Protein AF-A0A843RVC7-F1 (afdb_monomer_lite)

Foldseek 3Di:
DCPCVQVVVCVVCVPDPDDDDQDDDPCNCVVLVFDWDAADPPPPCQVVVCVVPVHRTDGDRVSDDPVRSVVSVCVVCVVVDDVVVVVVVVVVVVVVVVVPPD

pLDDT: mean 92.36, std 6.41, range [58.66, 97.5]

Structure (mmCIF, N/CA/C/O backbone):
data_AF-A0A843RVC7-F1
#
_entry.id   AF-A0A843RVC7-F1
#
loop_
_atom_site.group_PDB
_atom_site.id
_atom_site.type_symbol
_atom_site.label_atom_id
_atom_site.label_alt_id
_atom_site.label_comp_id
_atom_site.label_asym_id
_atom_site.label_entity_id
_atom_site.label_seq_id
_atom_site.pdbx_PDB_ins_code
_atom_site.Cartn_x
_atom_site.Cartn_y
_atom_site.Cartn_z
_atom_site.occupancy
_atom_site.B_iso_or_equiv
_atom_site.auth_seq_id
_atom_site.auth_comp_id
_atom_site.auth_asym_id
_atom_site.auth_atom_id
_atom_site.pdbx_PDB_model_num
ATOM 1 N N . MET A 1 1 ? 13.924 -0.021 -8.863 1.00 71.75 1 MET A N 1
ATOM 2 C CA . MET A 1 1 ? 12.614 -0.632 -9.204 1.00 71.75 1 MET A CA 1
ATOM 3 C C . MET A 1 1 ? 11.946 -1.179 -7.952 1.00 71.75 1 MET A C 1
ATOM 5 O O . MET A 1 1 ? 12.584 -1.938 -7.222 1.00 71.75 1 MET A O 1
ATOM 9 N N . GLY A 1 2 ? 10.695 -0.787 -7.697 1.00 74.56 2 GLY A N 1
ATOM 10 C CA . GLY A 1 2 ? 9.928 -1.173 -6.502 1.00 74.56 2 GLY A CA 1
ATOM 11 C C . GLY A 1 2 ? 9.260 -2.554 -6.558 1.00 74.56 2 GLY A C 1
ATOM 12 O O . GLY A 1 2 ? 8.666 -2.981 -5.577 1.00 74.56 2 GLY A O 1
ATOM 13 N N . GLU A 1 3 ? 9.361 -3.294 -7.665 1.00 79.44 3 GLU A N 1
ATOM 14 C CA . GLU A 1 3 ? 8.602 -4.548 -7.840 1.00 79.44 3 GLU A CA 1
ATOM 15 C C . GLU A 1 3 ? 8.860 -5.595 -6.757 1.00 79.44 3 GLU A C 1
ATOM 17 O O . GLU A 1 3 ? 7.938 -6.285 -6.330 1.00 79.44 3 GLU A O 1
ATOM 22 N N . ASP A 1 4 ? 10.102 -5.669 -6.282 1.00 86.81 4 ASP A N 1
ATOM 23 C CA . ASP A 1 4 ? 10.565 -6.676 -5.327 1.00 86.81 4 ASP A CA 1
ATOM 24 C C . ASP A 1 4 ? 10.230 -6.354 -3.859 1.00 86.81 4 ASP A C 1
ATOM 26 O O . ASP A 1 4 ? 10.635 -7.119 -2.979 1.00 86.81 4 ASP A O 1
ATOM 30 N N . ILE A 1 5 ? 9.543 -5.239 -3.574 1.00 89.31 5 ILE A N 1
ATOM 31 C CA . ILE A 1 5 ? 9.234 -4.806 -2.199 1.00 89.31 5 ILE A CA 1
ATOM 32 C C . ILE A 1 5 ? 8.514 -5.919 -1.430 1.00 89.31 5 ILE A C 1
ATOM 34 O O . ILE A 1 5 ? 8.974 -6.298 -0.357 1.00 89.31 5 ILE A O 1
ATOM 38 N N . ASP A 1 6 ? 7.469 -6.510 -2.012 1.00 91.25 6 ASP A N 1
ATOM 3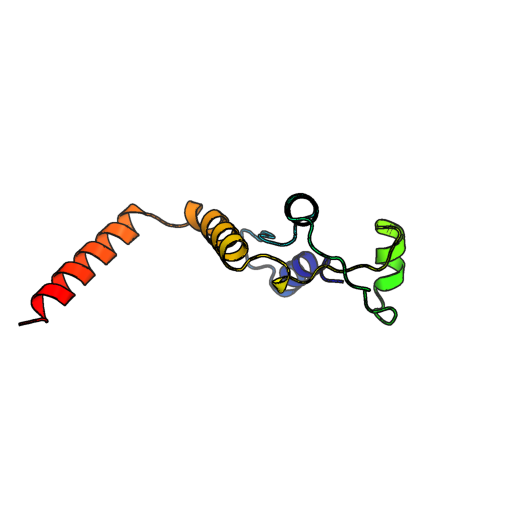9 C CA . ASP A 1 6 ? 6.634 -7.508 -1.331 1.00 91.25 6 ASP A CA 1
ATOM 40 C C . ASP A 1 6 ? 7.438 -8.777 -1.018 1.00 91.25 6 ASP A C 1
ATOM 42 O O . ASP A 1 6 ? 7.441 -9.263 0.112 1.00 91.25 6 ASP A O 1
ATOM 46 N N . ARG A 1 7 ? 8.206 -9.276 -2.002 1.00 90.50 7 ARG A N 1
ATOM 47 C CA . ARG A 1 7 ? 9.080 -10.448 -1.827 1.00 90.50 7 ARG A CA 1
ATOM 48 C C . ARG A 1 7 ? 10.100 -10.209 -0.717 1.00 90.50 7 ARG A C 1
ATOM 50 O O . ARG A 1 7 ? 10.355 -11.103 0.086 1.00 90.50 7 ARG A O 1
ATOM 57 N N . ASN A 1 8 ? 10.725 -9.031 -0.702 1.00 93.19 8 ASN A N 1
ATOM 58 C CA . ASN A 1 8 ? 11.741 -8.699 0.289 1.00 93.19 8 ASN A CA 1
ATOM 59 C C . ASN A 1 8 ? 11.126 -8.546 1.690 1.00 93.19 8 ASN A C 1
ATOM 61 O O . ASN A 1 8 ? 11.639 -9.122 2.644 1.00 93.19 8 ASN A O 1
ATOM 65 N N . PHE A 1 9 ? 9.989 -7.856 1.795 1.00 94.12 9 PHE A N 1
ATOM 66 C CA . PHE A 1 9 ? 9.245 -7.698 3.042 1.00 94.12 9 PHE A CA 1
ATOM 67 C C . PHE A 1 9 ? 8.850 -9.052 3.644 1.00 94.12 9 PHE A C 1
ATOM 69 O O . PHE A 1 9 ? 9.149 -9.308 4.809 1.00 94.12 9 PHE A O 1
ATOM 76 N N . ILE A 1 10 ? 8.269 -9.953 2.842 1.00 95.50 10 ILE A N 1
ATOM 77 C CA . ILE A 1 10 ? 7.901 -11.309 3.282 1.00 95.50 10 ILE A CA 1
ATOM 78 C C . ILE A 1 10 ? 9.140 -12.079 3.737 1.00 95.50 10 ILE A C 1
ATOM 80 O O . ILE A 1 10 ? 9.129 -12.660 4.817 1.00 95.50 10 ILE A O 1
ATOM 84 N N . LYS A 1 11 ? 10.227 -12.046 2.953 1.00 95.69 11 LYS A N 1
ATOM 85 C CA . LYS A 1 11 ? 11.479 -12.738 3.297 1.00 95.69 11 LYS A CA 1
ATOM 86 C C . LYS A 1 11 ? 12.068 -12.255 4.627 1.00 95.69 11 LYS A C 1
ATOM 88 O O . LYS A 1 11 ? 12.645 -13.061 5.348 1.00 95.69 11 LYS A O 1
ATOM 93 N N . GLN A 1 12 ? 11.975 -10.959 4.919 1.00 96.50 12 GLN A N 1
ATOM 94 C CA . GLN A 1 12 ? 12.542 -10.371 6.135 1.00 96.50 12 GLN A CA 1
ATOM 95 C C . GLN A 1 12 ? 11.660 -10.552 7.371 1.00 96.50 12 GLN A C 1
ATOM 97 O O . GLN A 1 12 ? 12.191 -10.600 8.475 1.00 96.50 12 GLN A O 1
ATOM 102 N N . THR A 1 13 ? 10.338 -10.612 7.203 1.00 97.00 13 THR A N 1
ATOM 103 C CA . THR A 1 13 ? 9.401 -10.600 8.336 1.00 97.00 13 THR A CA 1
ATOM 104 C C . THR A 1 13 ? 8.812 -11.972 8.629 1.00 97.00 13 THR A C 1
ATOM 106 O O . THR A 1 13 ? 8.779 -12.362 9.788 1.00 97.00 13 THR A O 1
ATOM 109 N N . ALA A 1 14 ? 8.380 -12.711 7.602 1.00 94.12 14 ALA A N 1
ATOM 110 C CA . ALA A 1 14 ? 7.849 -14.079 7.668 1.00 94.12 14 ALA A CA 1
ATOM 111 C C . ALA A 1 14 ? 6.838 -14.369 8.806 1.00 94.12 14 ALA A C 1
ATOM 113 O O . ALA A 1 14 ? 6.647 -15.524 9.176 1.00 94.12 14 ALA A O 1
ATOM 114 N N . CYS A 1 15 ? 6.193 -13.337 9.358 1.00 96.25 15 CYS A N 1
ATOM 115 C CA . CYS A 1 15 ? 5.345 -13.422 10.549 1.00 96.25 15 CYS A CA 1
ATOM 116 C C . CYS A 1 15 ? 3.910 -12.933 10.317 1.00 96.25 15 CYS A C 1
ATOM 118 O O . CYS A 1 15 ? 3.114 -12.922 11.250 1.00 96.25 15 CYS A O 1
ATOM 120 N N . TRP A 1 16 ? 3.584 -12.508 9.096 1.00 95.19 16 TRP A N 1
ATOM 121 C CA . TRP A 1 16 ? 2.275 -11.963 8.749 1.00 95.19 16 TRP A CA 1
ATOM 122 C C . TRP A 1 16 ? 1.415 -13.019 8.063 1.00 95.19 16 TRP A C 1
ATOM 124 O O . TRP A 1 16 ? 1.873 -13.647 7.107 1.00 95.19 16 TRP A O 1
ATOM 134 N N . ASP A 1 17 ? 0.155 -13.146 8.480 1.00 94.06 17 ASP A N 1
ATOM 135 C CA . ASP A 1 17 ? -0.814 -14.043 7.835 1.00 94.06 17 ASP A CA 1
ATOM 136 C C . ASP A 1 17 ? -1.159 -13.596 6.407 1.00 94.06 17 ASP A C 1
ATOM 138 O O . ASP A 1 17 ? -1.388 -14.416 5.518 1.00 94.06 17 ASP A O 1
ATOM 142 N N . ILE A 1 18 ? -1.207 -12.278 6.175 1.00 93.62 18 ILE A N 1
ATOM 143 C CA . ILE A 1 18 ? -1.589 -11.685 4.892 1.00 93.62 18 ILE A CA 1
ATOM 144 C C . ILE A 1 18 ? -0.653 -10.520 4.568 1.00 93.62 18 ILE A C 1
ATOM 146 O O . ILE A 1 18 ? -0.525 -9.573 5.339 1.00 93.62 18 ILE A O 1
ATOM 150 N N . VAL A 1 19 ? -0.060 -10.551 3.372 1.00 94.31 19 VAL A N 1
ATOM 151 C CA . VAL A 1 19 ? 0.662 -9.420 2.770 1.00 94.31 19 VAL A CA 1
ATOM 152 C C . VAL A 1 19 ? -0.007 -9.073 1.445 1.00 94.31 19 VAL A C 1
ATOM 154 O O . VAL A 1 19 ? -0.229 -9.950 0.610 1.00 94.31 19 VAL A O 1
ATOM 157 N N . ARG A 1 20 ? -0.349 -7.795 1.243 1.00 93.31 20 ARG A N 1
ATOM 158 C CA . ARG A 1 20 ? -1.071 -7.325 0.053 1.00 93.31 20 ARG A CA 1
ATOM 159 C C . ARG A 1 20 ? -0.503 -6.005 -0.454 1.00 93.31 20 ARG A C 1
ATOM 161 O O . ARG A 1 20 ? -0.400 -5.046 0.305 1.00 93.31 20 ARG A O 1
ATOM 168 N N . ARG A 1 21 ? -0.208 -5.934 -1.755 1.00 94.25 21 ARG A N 1
ATOM 169 C CA . ARG A 1 21 ? 0.082 -4.670 -2.441 1.00 94.25 21 ARG A CA 1
ATOM 170 C C . ARG A 1 21 ? -1.220 -3.909 -2.687 1.00 94.25 21 ARG A C 1
ATOM 172 O O . ARG A 1 21 ? -2.114 -4.425 -3.349 1.00 94.25 21 ARG A O 1
ATOM 179 N N . VAL A 1 22 ? -1.312 -2.700 -2.135 1.00 95.69 22 VAL A N 1
ATOM 180 C CA . VAL A 1 22 ? -2.528 -1.863 -2.168 1.00 95.69 22 VAL A CA 1
ATOM 181 C C . VAL A 1 22 ? -2.488 -0.812 -3.282 1.00 95.69 22 VAL A C 1
ATOM 183 O O . VAL A 1 22 ? -3.510 -0.528 -3.903 1.00 95.69 22 VAL A O 1
ATOM 186 N N . ALA A 1 23 ? -1.307 -0.263 -3.563 1.00 94.75 23 ALA A N 1
ATOM 187 C CA . ALA A 1 23 ? -1.098 0.791 -4.551 1.00 94.75 23 ALA A CA 1
ATOM 188 C C . ALA A 1 23 ? -0.060 0.379 -5.604 1.00 94.75 23 ALA A C 1
ATOM 190 O O . ALA A 1 23 ? 0.728 -0.547 -5.386 1.00 94.75 23 ALA A O 1
ATOM 191 N N . LEU A 1 24 ? -0.059 1.097 -6.731 1.00 93.81 24 LEU A N 1
ATOM 192 C CA . LEU A 1 24 ? 0.832 0.886 -7.877 1.00 93.81 24 LEU A CA 1
ATOM 193 C C . LEU A 1 24 ? 0.802 -0.546 -8.439 1.00 93.81 24 LEU A C 1
ATOM 195 O O . LEU A 1 24 ? 1.817 -1.097 -8.871 1.00 93.81 24 LEU A O 1
ATOM 199 N N . THR A 1 25 ? -0.373 -1.174 -8.446 1.00 92.69 25 THR A N 1
ATOM 200 C CA . THR A 1 25 ? -0.597 -2.355 -9.289 1.00 92.69 25 THR A CA 1
ATOM 201 C C . THR A 1 25 ? -0.548 -1.953 -10.764 1.00 92.69 25 THR A C 1
ATOM 203 O O . THR A 1 25 ? -0.826 -0.805 -11.111 1.00 92.69 25 THR A O 1
ATOM 206 N N . ARG A 1 26 ? -0.248 -2.904 -11.656 1.00 89.62 26 ARG A N 1
ATOM 207 C CA . ARG A 1 26 ? -0.234 -2.640 -13.104 1.00 89.62 26 ARG A CA 1
ATOM 208 C C . ARG A 1 26 ? -1.552 -2.036 -13.597 1.00 89.62 26 ARG A C 1
ATOM 210 O O . ARG A 1 26 ? -1.536 -1.062 -14.336 1.00 89.62 26 ARG A O 1
ATOM 217 N N . GLN A 1 27 ? -2.673 -2.569 -13.115 1.00 93.44 27 GLN A N 1
ATOM 218 C CA . GLN A 1 27 ? -4.001 -2.069 -13.457 1.00 93.44 27 GLN A CA 1
ATOM 219 C C . GLN A 1 27 ? -4.216 -0.624 -12.986 1.00 93.44 27 GLN A C 1
ATOM 221 O O . GLN A 1 27 ? -4.797 0.163 -13.718 1.00 93.44 27 GLN A O 1
ATOM 226 N N . GLN A 1 28 ? -3.743 -0.255 -11.790 1.00 95.19 28 GLN A N 1
ATOM 227 C CA . GLN A 1 28 ? -3.831 1.127 -11.301 1.00 95.19 28 GLN A CA 1
ATOM 228 C C . GLN A 1 28 ? -2.939 2.071 -12.114 1.00 95.19 28 GLN A C 1
ATOM 230 O O . GLN A 1 28 ? -3.372 3.169 -12.438 1.00 95.19 28 GLN A O 1
ATOM 235 N N . ILE A 1 29 ? -1.721 1.645 -12.466 1.00 93.62 29 ILE A N 1
ATOM 236 C CA . ILE A 1 29 ? -0.811 2.440 -13.304 1.00 93.62 29 ILE A CA 1
ATOM 237 C C . ILE A 1 29 ? -1.476 2.777 -14.641 1.00 93.62 29 ILE A C 1
ATOM 239 O O . ILE A 1 29 ? -1.470 3.933 -15.046 1.00 93.62 29 ILE A O 1
ATOM 243 N N . GLU A 1 30 ? -2.089 1.782 -15.284 1.00 93.62 30 GLU A N 1
ATOM 244 C CA . GLU A 1 30 ? -2.800 1.953 -16.554 1.00 93.62 30 GLU A CA 1
ATOM 245 C C . GLU A 1 30 ? -4.096 2.772 -16.384 1.00 93.62 30 GLU A C 1
ATOM 247 O O . GLU A 1 30 ? -4.373 3.656 -17.187 1.00 93.62 30 GLU A O 1
ATOM 252 N N . ALA A 1 31 ? -4.880 2.529 -15.327 1.00 95.94 31 ALA A N 1
ATOM 253 C CA . ALA A 1 31 ? -6.169 3.193 -15.109 1.00 95.94 31 ALA A CA 1
ATOM 254 C C . ALA A 1 31 ? -6.055 4.681 -14.744 1.00 95.94 31 ALA A C 1
ATOM 256 O O . ALA A 1 31 ? -6.945 5.457 -15.087 1.00 95.94 31 ALA A O 1
ATOM 257 N N . TYR A 1 32 ? -4.992 5.071 -14.038 1.00 95.50 32 TYR A N 1
ATOM 258 C CA . TYR A 1 32 ? -4.746 6.459 -13.637 1.00 95.50 32 TYR A CA 1
ATOM 259 C C . TYR A 1 32 ? -3.750 7.186 -14.552 1.00 95.50 32 TYR A C 1
ATOM 261 O O . TYR A 1 32 ? -3.377 8.311 -14.233 1.00 95.50 32 TYR A O 1
ATOM 269 N N . ASP A 1 33 ? -3.321 6.556 -15.654 1.00 95.50 33 ASP A N 1
ATOM 270 C CA . ASP A 1 33 ? -2.323 7.088 -16.597 1.00 95.50 33 ASP A CA 1
ATOM 271 C C . ASP A 1 33 ? -1.080 7.651 -15.883 1.00 95.50 33 ASP A C 1
ATOM 273 O O . ASP A 1 33 ? -0.652 8.789 -16.087 1.00 95.50 33 ASP A O 1
ATOM 277 N N . LEU A 1 34 ? -0.535 6.865 -14.946 1.00 95.69 34 LEU A N 1
ATOM 278 C CA . LEU A 1 34 ? 0.519 7.358 -14.064 1.00 95.69 34 LEU A CA 1
ATOM 279 C C . LEU A 1 34 ? 1.833 7.558 -14.838 1.00 95.69 34 LEU A C 1
ATOM 281 O O . LEU A 1 34 ? 2.296 6.623 -15.503 1.00 95.69 34 LEU A O 1
ATOM 285 N N . PRO A 1 35 ? 2.489 8.727 -14.709 1.00 94.44 35 PRO A N 1
ATOM 286 C CA . PRO A 1 35 ? 3.683 9.044 -15.475 1.00 94.44 35 PRO A CA 1
ATOM 287 C C . PRO A 1 35 ? 4.848 8.115 -15.103 1.00 94.44 35 PRO A C 1
ATOM 289 O O . PRO A 1 35 ? 5.238 8.037 -13.931 1.00 94.44 35 PRO A O 1
ATOM 292 N N . PRO A 1 36 ? 5.460 7.431 -16.085 1.00 92.56 36 PRO A N 1
ATOM 293 C CA . PRO A 1 36 ? 6.650 6.642 -15.842 1.00 92.56 36 PRO A CA 1
ATOM 294 C C . PRO A 1 36 ? 7.888 7.546 -15.794 1.00 92.56 36 PRO A C 1
ATOM 296 O O . PRO A 1 36 ? 8.094 8.418 -16.635 1.00 92.56 36 PRO A O 1
ATOM 299 N N . MET A 1 37 ? 8.771 7.268 -14.847 1.00 92.81 37 MET A N 1
ATOM 300 C CA . MET A 1 37 ? 10.076 7.896 -14.690 1.00 92.81 37 MET A CA 1
ATOM 301 C C . MET A 1 37 ? 11.192 6.930 -15.098 1.00 92.81 37 MET A C 1
ATOM 303 O O . MET A 1 37 ? 11.064 5.718 -14.889 1.00 92.81 37 MET A O 1
ATOM 307 N N . PRO A 1 38 ? 12.320 7.423 -15.642 1.00 92.06 38 PRO A N 1
ATOM 308 C CA . PRO A 1 38 ? 13.490 6.588 -15.874 1.00 92.06 38 PRO A CA 1
ATOM 309 C C . PRO A 1 38 ? 13.942 5.906 -14.579 1.00 92.06 38 PRO A C 1
ATOM 311 O O . PRO A 1 38 ? 14.114 6.542 -13.536 1.00 92.06 38 PRO A O 1
ATOM 314 N N . GLY A 1 39 ? 14.136 4.593 -14.641 1.00 88.56 39 GLY A N 1
ATOM 315 C CA . GLY A 1 39 ? 14.700 3.823 -13.543 1.00 88.56 39 GLY A CA 1
ATOM 316 C C . GLY A 1 39 ? 16.211 4.026 -13.419 1.00 88.56 39 GLY A C 1
ATOM 317 O O . GLY A 1 39 ? 16.902 4.441 -14.350 1.00 88.56 39 GLY A O 1
ATOM 318 N N . LYS A 1 40 ? 16.760 3.691 -12.249 1.00 88.06 40 LYS A N 1
ATOM 319 C CA . LYS A 1 40 ? 18.198 3.81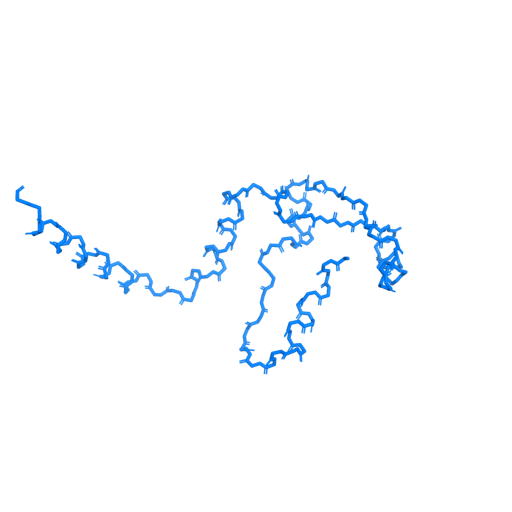5 -11.983 1.00 88.06 40 LYS A CA 1
ATOM 320 C C . LYS A 1 40 ? 18.996 2.748 -12.739 1.00 88.06 40 LYS A C 1
ATOM 322 O O . LYS A 1 40 ? 18.957 1.573 -12.379 1.00 88.06 40 LYS A O 1
ATOM 327 N N . SER A 1 41 ? 19.775 3.160 -13.737 1.00 87.69 41 SER A N 1
ATOM 328 C CA . SER A 1 41 ? 20.596 2.261 -14.567 1.00 87.69 41 SER A CA 1
ATOM 329 C C . SER A 1 41 ? 21.672 1.499 -13.786 1.00 87.69 41 SER A C 1
ATOM 331 O O . SER A 1 41 ? 22.031 0.387 -14.163 1.00 87.69 41 SER A O 1
ATOM 333 N N . THR A 1 42 ? 22.158 2.060 -12.675 1.00 90.88 42 THR A N 1
ATOM 334 C CA . THR A 1 42 ? 23.159 1.420 -11.806 1.00 90.88 42 THR A CA 1
ATOM 335 C C . THR A 1 42 ? 22.553 0.424 -10.807 1.00 90.88 42 THR A C 1
ATOM 337 O O . THR A 1 42 ? 23.290 -0.135 -9.998 1.00 90.88 42 THR A O 1
ATOM 340 N N . ASP A 1 43 ? 21.227 0.236 -10.773 1.00 87.75 43 ASP A N 1
ATOM 341 C CA . ASP A 1 43 ? 20.596 -0.788 -9.927 1.00 87.75 43 ASP A CA 1
ATOM 342 C C . ASP A 1 43 ? 20.984 -2.175 -10.461 1.00 87.75 43 ASP A C 1
ATOM 344 O O . ASP A 1 43 ? 20.804 -2.473 -11.642 1.00 87.75 43 ASP A O 1
ATOM 348 N N . THR A 1 44 ? 21.503 -3.053 -9.601 1.00 89.50 44 THR A N 1
ATOM 349 C CA . THR A 1 44 ? 21.921 -4.412 -9.993 1.00 89.50 44 THR A CA 1
ATOM 350 C C . THR A 1 44 ? 20.770 -5.233 -10.578 1.00 89.50 44 THR A C 1
ATOM 352 O O . THR A 1 44 ? 20.997 -6.165 -11.351 1.00 89.50 44 THR A O 1
ATOM 355 N N . ARG A 1 45 ? 19.522 -4.859 -10.275 1.00 88.19 45 ARG A N 1
ATOM 356 C CA . ARG A 1 45 ? 18.300 -5.487 -10.793 1.00 88.19 45 ARG A CA 1
ATOM 357 C C . ARG A 1 45 ? 17.860 -4.937 -12.154 1.00 88.19 45 ARG A C 1
ATOM 359 O O . ARG A 1 45 ? 16.944 -5.502 -12.749 1.00 88.19 45 ARG A O 1
ATOM 366 N N . ALA A 1 46 ? 18.495 -3.881 -12.670 1.00 90.88 46 ALA A N 1
ATOM 367 C CA . ALA A 1 46 ? 18.089 -3.189 -13.896 1.00 90.88 46 ALA A CA 1
ATOM 368 C C . ALA A 1 46 ? 18.007 -4.124 -15.112 1.00 90.88 46 ALA A C 1
ATOM 370 O O . ALA A 1 46 ? 16.992 -4.143 -15.803 1.00 90.88 46 ALA A O 1
ATOM 371 N N . LYS A 1 47 ? 19.030 -4.963 -15.334 1.00 91.75 47 LYS A N 1
ATOM 372 C CA . LYS A 1 47 ? 19.050 -5.928 -16.451 1.00 91.75 47 LYS A CA 1
ATOM 373 C C . LYS A 1 47 ? 17.860 -6.888 -16.407 1.00 91.75 47 LYS A C 1
ATOM 375 O O . LYS A 1 47 ? 17.200 -7.100 -17.418 1.00 91.75 47 LYS A O 1
ATOM 380 N N . GLY A 1 48 ? 17.578 -7.443 -15.227 1.00 90.62 48 GLY A N 1
ATOM 381 C CA . GLY A 1 48 ? 16.456 -8.361 -15.033 1.00 90.62 48 GLY A CA 1
ATOM 382 C C . GLY A 1 48 ? 15.102 -7.677 -15.208 1.00 90.62 48 GLY A C 1
ATOM 383 O O . GLY A 1 48 ? 14.177 -8.287 -15.732 1.00 90.62 48 GLY A O 1
ATOM 384 N N . PHE A 1 49 ? 14.987 -6.408 -14.814 1.00 90.25 49 PHE A N 1
ATOM 385 C CA . PHE A 1 49 ? 13.776 -5.624 -15.036 1.00 90.25 49 PHE A CA 1
ATOM 386 C C . PHE A 1 49 ? 13.536 -5.360 -16.528 1.00 90.25 49 PHE A C 1
ATOM 388 O O . PHE A 1 49 ? 12.448 -5.639 -17.022 1.00 90.25 49 PHE A O 1
ATOM 395 N N . ILE A 1 50 ? 14.557 -4.893 -17.256 1.00 92.06 50 ILE A N 1
ATOM 396 C CA . ILE A 1 50 ? 14.471 -4.644 -18.706 1.00 92.06 50 ILE A CA 1
ATOM 397 C C . ILE A 1 50 ? 14.091 -5.927 -19.448 1.00 92.06 50 ILE A C 1
ATOM 399 O O . ILE A 1 50 ? 13.235 -5.892 -20.321 1.00 92.06 50 ILE A O 1
ATOM 403 N N . ALA A 1 51 ? 14.667 -7.072 -19.073 1.00 92.56 51 ALA A N 1
ATOM 404 C CA . ALA A 1 51 ? 14.324 -8.350 -19.693 1.00 92.56 51 ALA A CA 1
ATOM 405 C C . ALA A 1 51 ? 12.840 -8.732 -19.522 1.00 92.56 51 ALA A C 1
ATOM 407 O O . ALA A 1 51 ? 12.281 -9.383 -20.398 1.00 92.56 51 ALA A O 1
ATOM 408 N N . ARG A 1 52 ? 12.199 -8.333 -18.413 1.00 89.88 52 ARG A N 1
ATOM 409 C CA . ARG A 1 52 ? 10.778 -8.620 -18.149 1.00 89.88 52 ARG A CA 1
ATOM 410 C C . ARG A 1 52 ? 9.823 -7.605 -18.773 1.00 89.88 52 ARG A C 1
ATOM 412 O O . ARG A 1 52 ? 8.741 -7.992 -19.197 1.00 89.88 52 ARG A O 1
ATOM 419 N N . HIS A 1 53 ? 10.208 -6.330 -18.803 1.00 88.19 53 HIS A N 1
ATOM 420 C CA . HIS A 1 53 ? 9.297 -5.217 -19.117 1.00 88.19 53 HIS A CA 1
ATOM 421 C C . HIS A 1 53 ? 9.693 -4.402 -20.350 1.00 88.19 53 HIS A C 1
ATOM 423 O O . HIS A 1 53 ? 9.004 -3.455 -20.707 1.00 88.19 53 HIS A O 1
ATOM 429 N N . GLY A 1 54 ? 10.810 -4.733 -21.000 1.00 90.38 54 GLY A N 1
ATOM 430 C CA . GLY A 1 54 ? 11.308 -4.089 -22.220 1.00 90.38 54 GLY A CA 1
ATOM 431 C C . GLY A 1 54 ? 11.999 -2.738 -22.009 1.00 90.38 54 GLY A C 1
ATOM 432 O O . GLY A 1 54 ? 12.817 -2.336 -22.832 1.00 90.38 54 GLY A O 1
ATOM 433 N N . ALA A 1 55 ? 11.733 -2.054 -20.897 1.00 89.06 55 ALA A N 1
ATOM 434 C CA . ALA A 1 55 ? 12.330 -0.766 -20.564 1.00 89.06 55 ALA A CA 1
ATOM 435 C C . ALA A 1 55 ? 12.646 -0.669 -19.069 1.00 89.06 55 ALA A C 1
ATOM 437 O O . ALA A 1 55 ? 12.102 -1.408 -18.253 1.00 89.06 55 ALA A O 1
ATOM 438 N N . LEU A 1 56 ? 13.529 0.260 -18.702 1.00 90.31 56 LEU A N 1
ATOM 439 C CA . LEU A 1 56 ? 13.859 0.548 -17.310 1.00 90.31 56 LEU A CA 1
ATOM 440 C C . LEU A 1 56 ? 13.043 1.752 -16.826 1.00 90.31 56 LEU A C 1
ATOM 442 O O . LEU A 1 56 ? 13.570 2.858 -16.767 1.00 90.31 56 LEU A O 1
ATOM 446 N N . MET A 1 57 ? 11.772 1.529 -16.484 1.00 90.94 57 MET A N 1
ATOM 447 C CA . MET A 1 57 ? 10.854 2.577 -16.014 1.00 90.94 57 MET A CA 1
ATOM 448 C C . MET A 1 57 ? 10.280 2.275 -14.624 1.00 90.94 57 MET A C 1
ATOM 450 O O . MET A 1 57 ? 10.027 1.120 -14.290 1.00 90.94 57 MET A O 1
ATOM 454 N N . GLN A 1 58 ? 10.059 3.308 -13.819 1.00 91.25 58 GLN A N 1
ATOM 455 C CA . GLN A 1 58 ? 9.440 3.232 -12.494 1.00 91.25 58 GLN A CA 1
ATOM 456 C C . GLN A 1 58 ? 8.296 4.241 -12.377 1.00 91.25 58 GLN A C 1
ATOM 458 O O . GLN A 1 58 ? 8.320 5.263 -13.046 1.00 91.25 58 GLN A O 1
ATOM 463 N N . VAL 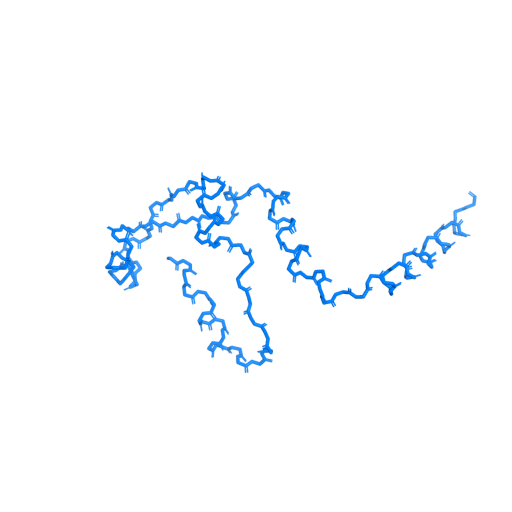A 1 59 ? 7.309 3.957 -11.535 1.00 92.88 59 VAL A N 1
ATOM 464 C CA . VAL A 1 59 ? 6.236 4.897 -11.188 1.00 92.88 59 VAL A CA 1
ATOM 465 C C . VAL A 1 59 ? 6.357 5.187 -9.702 1.00 92.88 59 VAL A C 1
ATOM 467 O O . VAL A 1 59 ? 6.530 4.255 -8.912 1.00 92.88 59 VAL A O 1
ATOM 470 N N . GLU A 1 60 ? 6.302 6.464 -9.340 1.00 93.19 60 GLU A N 1
ATOM 471 C CA . GLU A 1 60 ? 6.372 6.907 -7.951 1.00 93.19 60 GLU A CA 1
ATOM 472 C C . GLU A 1 60 ? 4.975 6.936 -7.321 1.00 93.19 60 GLU A C 1
ATOM 474 O O . GLU A 1 60 ? 3.967 7.146 -7.994 1.00 93.19 60 GLU A O 1
ATOM 479 N N . VAL A 1 61 ? 4.894 6.678 -6.014 1.00 93.62 61 VAL A N 1
ATOM 480 C CA . VAL A 1 61 ? 3.600 6.595 -5.312 1.00 93.62 61 VAL A CA 1
ATOM 481 C C . VAL A 1 61 ? 2.904 7.950 -5.207 1.00 93.62 61 VAL A C 1
ATOM 483 O O . VAL A 1 61 ? 1.679 8.003 -5.183 1.00 93.62 61 VAL A O 1
ATOM 486 N N . ASP A 1 62 ? 3.675 9.034 -5.176 1.00 94.00 62 ASP A N 1
ATOM 487 C CA . ASP A 1 62 ? 3.184 10.413 -5.156 1.00 94.00 62 ASP A CA 1
ATOM 488 C C . ASP A 1 62 ? 2.592 10.863 -6.502 1.00 94.00 62 ASP A C 1
ATOM 490 O O . ASP A 1 62 ? 1.930 11.896 -6.558 1.00 94.00 62 ASP A O 1
ATOM 494 N N . ALA A 1 63 ? 2.760 10.067 -7.564 1.00 95.69 63 ALA A N 1
ATOM 495 C CA . ALA A 1 63 ? 2.065 10.264 -8.828 1.00 95.69 63 ALA A CA 1
ATOM 496 C C . ALA A 1 63 ? 0.563 9.933 -8.734 1.00 95.69 63 ALA A C 1
ATOM 498 O O . ALA A 1 63 ? -0.215 10.391 -9.569 1.00 95.69 63 ALA A O 1
ATOM 499 N N . LEU A 1 64 ? 0.136 9.149 -7.733 1.00 96.25 64 LEU A N 1
ATOM 500 C CA . LEU A 1 64 ? -1.284 8.941 -7.450 1.00 96.25 64 LEU A CA 1
ATOM 501 C C . LEU A 1 64 ? -1.879 10.175 -6.753 1.00 96.25 64 LEU A C 1
ATOM 503 O O . LEU A 1 64 ? -1.288 10.670 -5.790 1.00 96.25 64 LEU A O 1
ATOM 507 N N . PRO A 1 65 ? -3.093 10.614 -7.139 1.00 95.06 65 PRO A N 1
ATOM 508 C CA . PRO A 1 65 ? -3.826 11.614 -6.374 1.00 95.06 65 PRO A CA 1
ATOM 509 C C . PRO A 1 65 ? -3.972 11.195 -4.894 1.00 95.06 65 PRO A C 1
ATOM 511 O O . PRO A 1 65 ? -4.273 10.028 -4.613 1.00 95.06 65 PRO A O 1
ATOM 514 N N . PRO A 1 66 ? -3.767 12.104 -3.919 1.00 96.06 66 PRO A N 1
ATOM 515 C CA . PRO A 1 66 ? -3.787 11.745 -2.497 1.00 96.06 66 PRO A CA 1
ATOM 516 C C . PRO A 1 66 ? -5.108 11.137 -2.002 1.00 96.06 66 PRO A C 1
ATOM 518 O O . PRO A 1 66 ? -5.112 10.287 -1.111 1.00 96.06 66 PRO A O 1
ATOM 521 N N . ASP A 1 67 ? -6.233 11.571 -2.564 1.00 97.38 67 ASP A N 1
ATOM 522 C CA . ASP A 1 67 ? -7.576 11.052 -2.299 1.00 97.38 67 ASP A CA 1
ATOM 523 C C . ASP A 1 67 ? -7.767 9.638 -2.860 1.00 97.38 67 ASP A C 1
ATOM 525 O O . ASP A 1 67 ? -8.305 8.770 -2.171 1.00 97.38 67 ASP A O 1
ATOM 529 N N . VAL A 1 68 ? -7.241 9.369 -4.058 1.00 96.81 68 VAL A N 1
ATOM 530 C CA . VAL A 1 68 ? -7.199 8.022 -4.640 1.00 96.81 68 VAL A CA 1
ATOM 531 C C . VAL A 1 68 ? -6.372 7.090 -3.763 1.00 96.81 68 VAL A C 1
ATOM 533 O O . VAL A 1 68 ? -6.831 6.002 -3.414 1.00 96.81 68 VAL A O 1
ATOM 536 N N . LEU A 1 69 ? -5.168 7.511 -3.364 1.00 96.75 69 LEU A N 1
ATOM 537 C CA . LEU A 1 69 ? -4.308 6.707 -2.500 1.00 96.75 69 LEU A CA 1
ATOM 538 C C . LEU A 1 69 ? -5.014 6.381 -1.178 1.00 96.75 69 LEU A C 1
ATOM 540 O O . LEU A 1 69 ? -5.033 5.225 -0.757 1.00 96.75 69 LEU A O 1
ATOM 544 N N . ARG A 1 70 ? -5.654 7.381 -0.560 1.00 97.38 70 ARG A N 1
ATOM 545 C CA . ARG A 1 70 ? -6.460 7.205 0.654 1.00 97.38 70 ARG A CA 1
ATOM 546 C C . ARG A 1 70 ? -7.569 6.174 0.455 1.00 97.38 70 ARG A C 1
ATOM 548 O O . ARG A 1 70 ? -7.653 5.239 1.247 1.00 97.38 70 ARG A O 1
ATOM 555 N N . ALA A 1 71 ? -8.359 6.302 -0.607 1.00 97.50 71 ALA A N 1
ATOM 556 C CA . ALA A 1 71 ? -9.463 5.388 -0.890 1.00 97.50 71 ALA A CA 1
ATOM 557 C C . ALA A 1 71 ? -8.986 3.939 -1.091 1.00 97.50 71 ALA A C 1
ATOM 559 O O . ALA A 1 71 ? -9.628 3.005 -0.610 1.00 97.50 71 ALA A O 1
ATOM 560 N N . LEU A 1 72 ? -7.835 3.734 -1.744 1.00 97.31 72 LEU A N 1
ATOM 561 C CA . LEU A 1 72 ? -7.240 2.404 -1.914 1.00 97.31 72 LEU A CA 1
ATOM 562 C C . LEU A 1 72 ? -6.890 1.756 -0.568 1.00 97.31 72 LEU A C 1
ATOM 564 O O . LEU A 1 72 ? -7.190 0.579 -0.353 1.00 97.31 72 LEU A O 1
ATOM 568 N N . PHE A 1 73 ? -6.279 2.512 0.347 1.00 95.94 73 PHE A N 1
ATOM 569 C CA . PHE A 1 73 ? -5.956 2.015 1.686 1.00 95.94 73 PHE A CA 1
ATOM 570 C C . PHE A 1 73 ? -7.202 1.778 2.537 1.00 95.94 73 PHE A C 1
ATOM 572 O O . PHE A 1 73 ? -7.304 0.726 3.167 1.00 95.94 73 PHE A O 1
ATOM 579 N N . GLU A 1 74 ? -8.165 2.699 2.522 1.00 96.38 74 GLU A N 1
ATOM 580 C CA . GLU A 1 74 ? -9.437 2.536 3.232 1.00 96.38 74 GLU A CA 1
ATOM 581 C C . GLU A 1 74 ? -10.167 1.275 2.763 1.00 96.38 74 GLU A C 1
ATOM 583 O O . GLU A 1 74 ? -10.549 0.449 3.589 1.00 96.38 74 GLU A O 1
ATOM 588 N N . ALA A 1 75 ? -10.265 1.052 1.450 1.00 96.50 75 ALA A N 1
ATOM 589 C CA . ALA A 1 75 ? -10.881 -0.147 0.890 1.00 96.50 75 ALA A CA 1
ATOM 590 C C . ALA A 1 75 ? -10.120 -1.436 1.246 1.00 96.50 75 ALA A C 1
ATOM 592 O O . ALA A 1 75 ? -10.736 -2.478 1.467 1.00 96.50 75 ALA A O 1
ATOM 593 N N . ALA A 1 76 ? -8.786 -1.389 1.317 1.00 96.31 76 ALA A N 1
ATOM 594 C CA . ALA A 1 76 ? -7.976 -2.548 1.685 1.00 96.31 76 ALA A CA 1
ATOM 595 C C . ALA A 1 76 ? -8.110 -2.923 3.169 1.00 96.31 76 ALA A C 1
ATOM 597 O O . ALA A 1 76 ? -8.027 -4.106 3.504 1.00 96.31 76 ALA A O 1
ATOM 598 N N . VAL A 1 77 ? -8.311 -1.931 4.041 1.00 95.19 77 VAL A N 1
ATOM 599 C CA . VAL A 1 77 ? -8.413 -2.107 5.496 1.00 95.19 77 VAL A CA 1
ATOM 600 C C . VAL A 1 77 ? -9.848 -2.383 5.942 1.00 95.19 77 VAL A C 1
ATOM 602 O O . VAL A 1 77 ? -10.042 -3.172 6.862 1.00 95.19 77 VAL A O 1
ATOM 605 N N . ALA A 1 78 ? -10.853 -1.802 5.280 1.00 95.88 78 ALA A N 1
ATOM 606 C CA . ALA A 1 78 ? -12.262 -1.885 5.672 1.00 95.88 78 ALA A CA 1
ATOM 607 C C . ALA A 1 78 ? -12.774 -3.307 5.986 1.00 95.88 78 ALA A C 1
ATOM 609 O O . ALA A 1 78 ? -13.471 -3.455 6.988 1.00 95.88 78 ALA A O 1
ATOM 610 N N . PRO A 1 79 ? -12.412 -4.372 5.239 1.00 96.00 79 PRO A N 1
ATOM 611 C CA . PRO A 1 79 ? -12.859 -5.733 5.555 1.00 96.00 79 PRO A CA 1
ATOM 612 C C . PRO A 1 79 ? -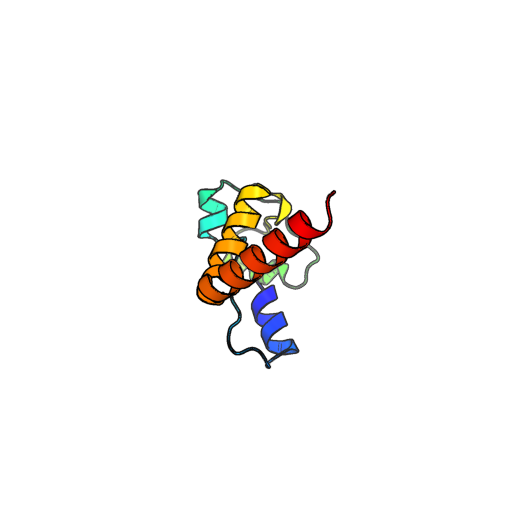12.364 -6.276 6.903 1.00 96.00 79 PRO A C 1
ATOM 614 O O . PRO A 1 79 ? -12.911 -7.254 7.403 1.00 96.00 79 PRO A O 1
ATOM 617 N N . PHE A 1 80 ? -11.321 -5.674 7.475 1.00 94.81 80 PHE A N 1
ATOM 618 C CA . PHE A 1 80 ? -10.729 -6.062 8.756 1.00 94.81 80 PHE A CA 1
ATOM 619 C C . PHE A 1 80 ? -11.211 -5.186 9.920 1.00 94.81 80 PHE A C 1
ATOM 621 O O . PHE A 1 80 ? -10.755 -5.359 11.049 1.00 94.81 80 PHE A O 1
ATOM 628 N N . VAL A 1 81 ? -12.109 -4.235 9.656 1.00 95.44 81 VAL A N 1
ATOM 629 C CA . VAL A 1 81 ? -12.625 -3.291 10.647 1.00 95.44 81 VAL A CA 1
ATOM 630 C C . VAL A 1 81 ? -14.078 -3.623 10.961 1.00 95.44 81 VAL A C 1
ATOM 632 O O . VAL A 1 81 ? -14.935 -3.625 10.080 1.00 95.44 81 VAL A O 1
ATOM 635 N N . ASP A 1 82 ? -14.381 -3.842 12.240 1.00 96.94 82 ASP A N 1
ATOM 636 C CA . ASP A 1 82 ? -15.763 -3.938 12.704 1.00 96.94 82 ASP A CA 1
ATOM 637 C C . ASP A 1 82 ? -16.383 -2.535 12.784 1.00 96.94 82 ASP A C 1
ATOM 639 O O . ASP A 1 82 ? -16.194 -1.786 13.749 1.00 96.94 82 ASP A O 1
ATOM 643 N N . ALA A 1 83 ? -17.143 -2.180 11.749 1.00 93.25 83 ALA A N 1
ATOM 644 C CA . ALA A 1 83 ? -17.806 -0.886 11.648 1.00 93.25 83 ALA A CA 1
ATOM 645 C C . ALA A 1 83 ? -18.783 -0.614 12.809 1.00 93.25 83 ALA A C 1
ATOM 647 O O . ALA A 1 83 ? -18.982 0.545 13.179 1.00 93.25 83 ALA A O 1
ATOM 648 N N . SER A 1 84 ? -19.369 -1.654 13.415 1.00 95.94 84 SER A N 1
ATOM 649 C CA . SER A 1 84 ? -20.291 -1.493 14.543 1.00 95.94 84 SER A CA 1
ATOM 650 C C . SER A 1 84 ? -19.558 -1.063 15.815 1.00 95.94 84 SER A C 1
ATOM 652 O O . SER A 1 84 ? -20.015 -0.160 16.520 1.00 95.94 84 SER A O 1
ATOM 654 N N . GLN A 1 85 ? -18.375 -1.633 16.060 1.00 96.81 85 GLN A N 1
ATOM 655 C CA . GLN A 1 85 ? -17.510 -1.253 17.178 1.00 96.81 85 GLN A CA 1
ATOM 656 C C . GLN A 1 85 ? -16.985 0.170 17.002 1.00 96.81 85 GLN A C 1
ATOM 658 O O . GLN A 1 85 ? -17.027 0.966 17.941 1.00 96.81 85 GLN A O 1
ATOM 663 N N . VAL A 1 86 ? -16.566 0.526 15.783 1.00 95.19 86 VAL A N 1
ATOM 664 C CA . VAL A 1 86 ? -16.146 1.896 15.455 1.00 95.19 86 VAL A CA 1
ATOM 665 C C . VAL A 1 86 ? -17.275 2.890 15.735 1.00 95.19 86 VAL A C 1
ATOM 667 O O . VAL A 1 86 ? -17.067 3.878 16.440 1.00 95.19 86 VAL A O 1
ATOM 670 N N . ALA A 1 87 ? -18.489 2.612 15.254 1.00 96.25 87 ALA A N 1
ATOM 671 C CA . ALA A 1 87 ? -19.644 3.476 15.484 1.00 96.25 87 ALA A CA 1
ATOM 672 C C . ALA A 1 87 ? -19.978 3.626 16.980 1.00 96.25 87 ALA A C 1
ATOM 674 O O . ALA A 1 87 ? -20.282 4.730 17.440 1.00 96.25 87 ALA A O 1
ATOM 675 N N . ALA A 1 88 ? -19.882 2.543 17.758 1.00 97.50 88 ALA A N 1
ATOM 676 C CA . ALA A 1 88 ? -20.121 2.572 19.198 1.00 97.50 88 ALA A CA 1
ATOM 677 C C . ALA A 1 88 ? -19.110 3.465 19.942 1.00 97.50 88 ALA A C 1
ATOM 679 O O . ALA A 1 88 ? -19.509 4.250 20.811 1.00 97.50 88 ALA A O 1
ATOM 680 N N . VAL A 1 89 ? -17.825 3.389 19.576 1.00 97.38 89 VAL A N 1
ATOM 681 C CA . VAL A 1 89 ? -16.763 4.239 20.142 1.00 97.38 89 VAL A CA 1
ATOM 682 C C . VAL A 1 89 ? -17.002 5.708 19.796 1.00 97.38 89 VAL A C 1
ATOM 684 O O . VAL A 1 89 ? -17.046 6.535 20.705 1.00 97.38 89 VAL A O 1
ATOM 687 N N . ILE A 1 90 ? -17.273 6.026 18.526 1.00 96.81 90 ILE A N 1
ATOM 688 C CA . ILE A 1 90 ? -17.557 7.401 18.078 1.00 96.81 90 ILE A CA 1
ATOM 689 C C . ILE A 1 90 ? -18.760 7.992 18.826 1.00 96.81 90 ILE A C 1
ATOM 691 O O . ILE A 1 90 ? -18.733 9.151 19.253 1.00 96.81 90 ILE A O 1
ATOM 695 N N . ALA A 1 91 ? -19.823 7.205 19.013 1.00 96.62 91 ALA A N 1
ATOM 696 C CA . ALA A 1 91 ? -21.012 7.647 19.736 1.00 96.62 91 ALA A CA 1
ATOM 697 C C . ALA A 1 91 ? -20.712 7.942 21.214 1.00 96.62 91 ALA A C 1
ATOM 699 O O . ALA A 1 91 ? -21.249 8.902 21.770 1.00 96.62 91 ALA A O 1
ATOM 700 N N . ARG A 1 92 ? -19.854 7.140 21.859 1.00 96.56 92 ARG A N 1
ATOM 701 C CA . ARG A 1 92 ? -19.392 7.396 23.231 1.00 96.56 92 ARG A CA 1
ATOM 702 C C . ARG A 1 92 ? -18.572 8.684 23.309 1.00 96.56 92 ARG A C 1
ATOM 704 O O . ARG A 1 92 ? -18.936 9.558 24.088 1.00 96.56 92 ARG A O 1
ATOM 711 N N . GLU A 1 93 ? -17.552 8.830 22.468 1.00 96.06 93 GLU A N 1
ATOM 712 C CA . GLU A 1 93 ? -16.682 10.018 22.447 1.00 96.06 93 GLU A CA 1
ATOM 713 C C . GLU A 1 93 ? -17.468 11.304 22.159 1.00 96.06 93 GLU A C 1
ATOM 715 O O . GLU A 1 93 ? -17.219 12.349 22.757 1.00 96.06 93 GLU A O 1
ATOM 720 N N . THR A 1 94 ? -18.467 11.232 21.276 1.00 96.06 94 THR A N 1
ATOM 721 C CA . THR A 1 94 ? -19.343 12.374 20.978 1.00 96.06 94 THR A CA 1
ATOM 722 C C . THR A 1 94 ? -20.161 12.782 22.202 1.00 96.06 94 THR A C 1
ATOM 724 O O . THR A 1 94 ? -20.213 13.969 22.514 1.00 96.06 94 THR A O 1
ATOM 727 N N . ARG A 1 95 ? -20.748 11.818 22.930 1.00 94.69 95 ARG A N 1
ATOM 728 C CA . ARG A 1 95 ? -21.483 12.095 24.179 1.00 94.69 95 ARG A CA 1
ATOM 729 C C . ARG A 1 95 ? -20.586 12.742 25.235 1.00 94.69 95 ARG A C 1
ATOM 731 O O . ARG A 1 95 ? -20.995 13.718 25.855 1.00 94.69 95 ARG A O 1
ATOM 738 N N . GLU A 1 96 ? -19.372 12.225 25.410 1.00 94.44 96 GLU A N 1
ATOM 739 C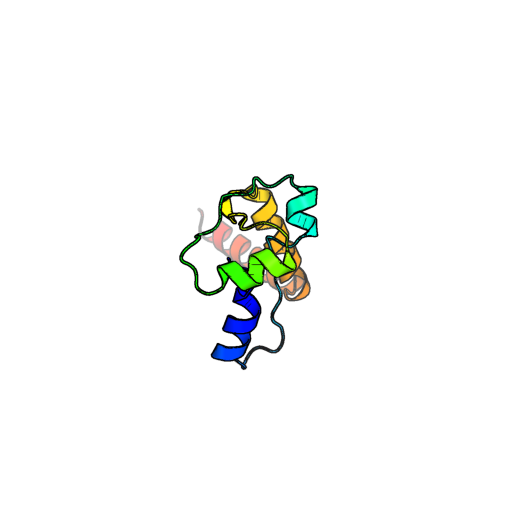 CA . GLU A 1 96 ? -18.388 12.759 26.360 1.00 94.44 96 GLU A CA 1
ATOM 740 C C . GLU A 1 96 ? -17.963 14.188 25.995 1.00 94.44 96 GLU A C 1
ATOM 742 O O . GLU A 1 96 ? -17.967 15.072 26.850 1.00 94.44 96 GLU A O 1
ATOM 747 N N . ARG A 1 97 ? -17.679 14.456 24.713 1.00 92.62 97 ARG A N 1
ATOM 748 C CA . ARG A 1 97 ? -17.306 15.795 24.233 1.00 92.62 97 ARG A CA 1
ATOM 749 C C . ARG A 1 97 ? -18.422 16.820 24.435 1.00 92.62 97 ARG A C 1
ATOM 751 O O . ARG A 1 97 ? -18.143 17.943 24.848 1.00 92.62 97 ARG A O 1
ATOM 758 N N . THR A 1 98 ? -19.675 16.445 24.179 1.00 92.19 98 THR A N 1
ATOM 759 C CA . THR A 1 98 ? -20.826 17.323 24.436 1.00 92.19 98 THR A CA 1
ATOM 760 C C . THR A 1 98 ? -20.997 17.609 25.928 1.00 92.19 98 THR A C 1
ATOM 762 O O . THR A 1 98 ? -21.301 18.739 26.283 1.00 92.19 98 THR A O 1
ATOM 765 N N . ALA A 1 99 ? -20.747 16.636 26.810 1.00 87.62 99 ALA A N 1
ATOM 766 C CA . ALA A 1 99 ? -20.855 16.828 28.259 1.00 87.62 99 ALA A CA 1
ATOM 767 C C . ALA A 1 99 ? -19.751 17.724 28.864 1.00 87.62 99 ALA A C 1
ATOM 769 O O . ALA A 1 99 ? -19.928 18.249 29.960 1.00 87.62 99 ALA A O 1
ATOM 770 N N . LEU A 1 100 ? -18.621 17.896 28.167 1.00 80.94 100 LEU A N 1
ATOM 771 C CA . LEU A 1 100 ? -17.480 18.723 28.591 1.00 80.94 100 LEU A CA 1
ATOM 772 C C . LEU A 1 100 ? -17.508 20.157 28.035 1.00 80.94 100 LEU A C 1
ATOM 774 O O . LEU A 1 100 ? -16.628 20.951 28.366 1.00 80.94 100 LEU A O 1
ATOM 778 N N . THR A 1 101 ? -18.486 20.492 27.191 1.00 58.66 101 THR A N 1
ATOM 779 C CA . THR A 1 101 ? -18.644 21.840 26.628 1.00 58.66 101 THR A CA 1
ATOM 780 C C . THR A 1 101 ? -19.831 22.516 27.334 1.00 58.66 101 THR A C 1
ATOM 782 O O . THR A 1 101 ? -20.953 22.062 27.108 1.00 58.66 101 THR A O 1
ATOM 785 N N . PRO A 1 102 ? -19.616 23.505 28.229 1.00 59.62 102 PRO A N 1
ATOM 786 C CA . PRO A 1 102 ? -20.704 24.215 28.911 1.00 59.62 102 PRO A CA 1
ATOM 787 C C . PRO A 1 102 ? -21.569 25.049 27.960 1.00 59.62 102 PRO A C 1
ATOM 789 O O . PRO A 1 102 ? -21.041 25.517 26.924 1.00 59.62 102 PRO A O 1
#

Sequence (102 aa):
MGEDIDRNFIKQTACWDIVRRVALTRQQIEAYDLPPMPGKSTDTRAKGFIARHGALMQVEVDALPPDVLRALFEAAVAPFVDASQVAAVIARETRERTALTP

Radius of gyration: 20.28 Å; chains: 1;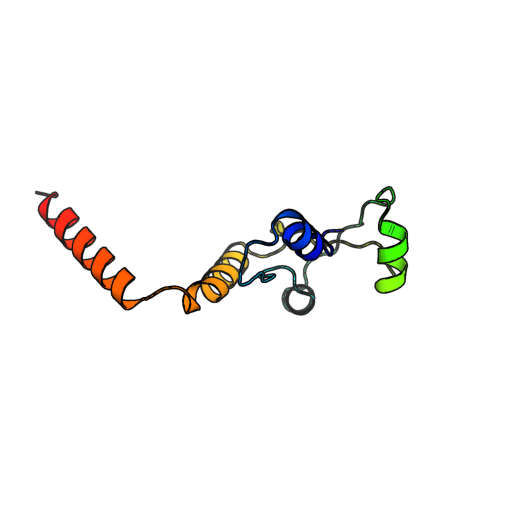 bounding box: 45×38×51 Å

Secondary structure (DSSP, 8-state):
--TTHHHHHHHHH---S-----S--HHHHHHTTPPPEE--TT-TTHHHHHHHHSS-EE--GGGS-HHHHHHHHHHHHGGGS-HHHHHHHHHHHHHHHHHT--